Protein AF-U2KCH6-F1 (afdb_monomer)

Structure (mmCIF, N/CA/C/O backbone):
data_AF-U2KCH6-F1
#
_entry.id   AF-U2KCH6-F1
#
loop_
_atom_site.group_PDB
_atom_site.id
_atom_site.type_symbol
_atom_site.label_atom_id
_atom_site.label_alt_id
_atom_site.label_comp_id
_atom_site.label_asym_id
_atom_site.label_entity_id
_atom_site.label_seq_id
_atom_site.pdbx_PDB_ins_code
_atom_site.Cartn_x
_atom_site.Cartn_y
_atom_site.Cartn_z
_atom_site.occupancy
_atom_site.B_iso_or_equiv
_atom_site.auth_seq_id
_atom_site.auth_comp_id
_atom_site.auth_asym_id
_atom_site.auth_atom_id
_atom_site.pdbx_PDB_model_num
ATOM 1 N N . THR A 1 1 ? -45.257 17.065 58.591 1.00 43.72 1 THR A N 1
ATOM 2 C CA . THR A 1 1 ? -44.491 15.846 58.900 1.00 43.72 1 THR A CA 1
ATOM 3 C C . THR A 1 1 ? -43.276 15.874 57.996 1.00 43.72 1 THR A C 1
ATOM 5 O O . THR A 1 1 ? -43.458 15.712 56.801 1.00 43.72 1 THR A O 1
ATOM 8 N N . THR A 1 2 ? -42.134 16.442 58.408 1.00 46.31 2 THR A N 1
ATOM 9 C CA . THR A 1 2 ? -41.209 15.954 59.465 1.00 46.31 2 THR A CA 1
ATOM 10 C C . THR A 1 2 ? -40.692 14.577 59.038 1.00 46.31 2 THR A C 1
ATOM 12 O O . THR A 1 2 ? -41.509 13.679 58.913 1.00 46.31 2 THR A O 1
ATOM 15 N N . GLU A 1 3 ? -39.438 14.402 58.618 1.00 50.09 3 GLU A N 1
ATOM 16 C CA . GLU A 1 3 ? -38.225 14.465 59.450 1.00 50.09 3 GLU A CA 1
ATOM 17 C C . GLU A 1 3 ? -36.970 14.972 58.703 1.00 50.09 3 GLU A C 1
ATOM 19 O O . GLU A 1 3 ? -36.634 14.510 57.617 1.00 50.09 3 GLU A O 1
ATOM 24 N N . ALA A 1 4 ? -36.246 15.884 59.355 1.00 51.53 4 ALA A N 1
ATOM 25 C CA . ALA A 1 4 ? -34.806 15.743 59.624 1.00 51.53 4 ALA A CA 1
ATOM 26 C C . ALA A 1 4 ? -34.678 14.993 60.983 1.00 51.53 4 ALA A C 1
ATOM 28 O O . ALA A 1 4 ? -35.702 14.968 61.676 1.00 51.53 4 ALA A O 1
ATOM 29 N N . PRO A 1 5 ? -33.527 14.444 61.450 1.00 61.44 5 PRO A N 1
ATOM 30 C CA . PRO A 1 5 ? -32.133 14.871 61.231 1.00 61.44 5 PRO A CA 1
ATOM 31 C C . PRO A 1 5 ? -31.169 13.665 61.012 1.00 61.44 5 PRO A C 1
ATOM 33 O O . PRO A 1 5 ? -31.605 12.541 60.805 1.00 61.44 5 PRO A O 1
ATOM 36 N N . THR A 1 6 ? -29.843 13.790 60.932 1.00 48.62 6 THR A N 1
ATOM 37 C CA . THR A 1 6 ? -28.953 13.735 62.106 1.00 48.62 6 THR A CA 1
ATOM 38 C C . THR A 1 6 ? -27.537 14.126 61.689 1.00 48.62 6 THR A C 1
ATOM 40 O O . THR A 1 6 ? -27.020 13.691 60.662 1.00 48.62 6 THR A O 1
ATOM 43 N N . GLU A 1 7 ? -26.945 14.969 62.520 1.00 60.91 7 GLU A N 1
ATOM 44 C CA . GLU A 1 7 ? -25.587 15.481 62.468 1.00 60.91 7 GLU A CA 1
ATOM 45 C C . GLU A 1 7 ? -24.547 14.381 62.711 1.00 60.91 7 GLU A C 1
ATOM 47 O O . GLU A 1 7 ? -24.753 13.469 63.511 1.00 60.91 7 GLU A O 1
ATOM 52 N N . THR A 1 8 ? -23.364 14.523 62.120 1.00 53.03 8 THR A N 1
ATOM 53 C CA . THR A 1 8 ? -22.133 14.066 62.770 1.00 53.03 8 THR A CA 1
ATOM 54 C C . THR A 1 8 ? -21.035 15.074 62.474 1.00 53.03 8 THR A C 1
ATOM 56 O O . THR A 1 8 ? -20.433 15.107 61.406 1.00 53.03 8 THR A O 1
ATOM 59 N N . THR A 1 9 ? -20.832 15.934 63.466 1.00 58.22 9 THR A N 1
ATOM 60 C CA . THR A 1 9 ? -19.604 16.688 63.696 1.00 58.22 9 THR A CA 1
ATOM 61 C C . THR A 1 9 ? -18.511 15.703 64.131 1.00 58.22 9 THR A C 1
ATOM 63 O O . THR A 1 9 ? -18.836 14.761 64.853 1.00 58.22 9 THR A O 1
ATOM 66 N N . THR A 1 10 ? -17.245 15.899 63.737 1.00 53.78 10 THR A N 1
ATOM 67 C CA . THR A 1 10 ? -16.057 15.784 64.621 1.00 53.78 10 THR A CA 1
ATOM 68 C C . THR A 1 10 ? -14.737 15.942 63.847 1.00 53.78 10 THR A C 1
ATOM 70 O O . THR A 1 10 ? -14.397 15.145 62.981 1.00 53.78 10 THR A O 1
ATOM 73 N N . ALA A 1 11 ? -14.003 16.968 64.293 1.00 53.25 11 ALA A N 1
ATOM 74 C CA . ALA A 1 11 ? -12.552 17.182 64.351 1.00 53.25 11 ALA A CA 1
ATOM 75 C C . ALA A 1 11 ? -11.704 17.304 63.069 1.00 53.25 11 ALA A C 1
ATOM 77 O O . ALA A 1 11 ? -11.305 16.341 62.422 1.00 53.25 11 ALA A O 1
ATOM 78 N N . VAL A 1 12 ? -11.286 18.553 62.856 1.00 54.56 12 VAL A N 1
ATOM 79 C CA . VAL A 1 12 ? -10.092 18.981 62.121 1.00 54.56 12 VAL A CA 1
ATOM 80 C C . VAL A 1 12 ? -8.797 18.508 62.799 1.00 54.56 12 VAL A C 1
ATOM 82 O O . VAL A 1 12 ? -8.700 18.532 64.028 1.00 54.56 12 VAL A O 1
ATOM 85 N N . PRO A 1 13 ? -7.753 18.221 62.009 1.00 63.50 13 PRO A N 1
ATOM 86 C CA . PRO A 1 13 ? -6.408 18.655 62.365 1.00 63.50 13 PRO A CA 1
ATOM 87 C C . PRO A 1 13 ? -5.888 19.706 61.372 1.00 63.50 13 PRO A C 1
ATOM 89 O O . PRO A 1 13 ? -5.857 19.503 60.160 1.00 63.50 13 PRO A O 1
ATOM 92 N N . VAL A 1 14 ? -5.471 20.847 61.926 1.00 55.38 14 VAL A N 1
ATOM 93 C CA . VAL A 1 14 ? -4.646 21.869 61.271 1.00 55.38 14 VAL A CA 1
ATOM 94 C C . VAL A 1 14 ? -3.268 21.271 60.998 1.00 55.38 14 VAL A C 1
ATOM 96 O O . VAL A 1 14 ? -2.587 20.858 61.935 1.00 55.38 14 VAL A O 1
ATOM 99 N N . MET A 1 15 ? -2.838 21.280 59.737 1.00 57.09 15 MET A N 1
ATOM 100 C CA . MET A 1 15 ? -1.422 21.194 59.388 1.00 57.09 15 MET A CA 1
ATOM 101 C C . MET A 1 15 ? -0.999 22.489 58.700 1.00 57.09 15 MET A C 1
ATOM 103 O O . MET A 1 15 ? -1.478 22.849 57.627 1.00 57.09 15 MET A O 1
ATOM 107 N N . THR A 1 16 ? -0.130 23.201 59.402 1.00 52.75 16 THR A N 1
ATOM 108 C CA . THR A 1 16 ? 0.588 24.402 58.991 1.00 52.75 16 THR A CA 1
ATOM 109 C C . THR A 1 16 ? 1.800 24.017 58.137 1.00 52.75 16 THR A C 1
ATOM 111 O O . THR A 1 16 ? 2.399 22.975 58.383 1.00 52.75 16 THR A O 1
ATOM 114 N N . THR A 1 17 ? 2.201 24.939 57.255 1.00 55.16 17 THR A N 1
ATOM 115 C CA . THR A 1 17 ? 3.585 25.158 56.783 1.00 55.16 17 THR A CA 1
ATOM 116 C C . THR A 1 17 ? 4.209 24.053 55.928 1.00 55.16 17 THR A C 1
ATOM 118 O O . THR A 1 17 ? 4.528 22.981 56.414 1.00 55.16 17 THR A O 1
ATOM 121 N N . GLU A 1 18 ? 4.499 24.349 54.661 1.00 50.94 18 GLU A N 1
ATOM 122 C CA . GLU A 1 18 ? 5.816 24.852 54.235 1.00 50.94 18 GLU A CA 1
ATOM 123 C C . GLU A 1 18 ? 5.818 24.997 52.708 1.00 50.94 18 GLU A C 1
ATOM 125 O O . GLU A 1 18 ? 5.463 24.075 51.978 1.00 50.94 18 GLU A O 1
ATOM 130 N N . ALA A 1 19 ? 6.192 26.177 52.223 1.00 59.84 19 ALA A N 1
ATOM 131 C CA . ALA A 1 19 ? 6.572 26.368 50.835 1.00 59.84 19 ALA A CA 1
ATOM 132 C C . ALA A 1 19 ? 8.100 26.337 50.770 1.00 59.84 19 ALA A C 1
ATOM 134 O O . ALA A 1 19 ? 8.728 27.206 51.377 1.00 59.84 19 ALA A O 1
ATOM 135 N N . PRO A 1 20 ? 8.696 25.428 49.987 1.00 59.41 20 PRO A N 1
ATOM 136 C CA . PRO A 1 20 ? 9.999 25.658 49.403 1.00 59.41 20 PRO A CA 1
ATOM 137 C C . PRO A 1 20 ? 9.814 25.984 47.919 1.00 59.41 20 PRO A C 1
ATOM 139 O O . PRO A 1 20 ? 9.272 25.205 47.134 1.00 59.41 20 PRO A O 1
ATOM 142 N N . ALA A 1 21 ? 10.259 27.181 47.550 1.00 57.62 21 ALA A N 1
ATOM 143 C CA . ALA A 1 21 ? 10.680 27.487 46.194 1.00 57.62 21 ALA A CA 1
ATOM 144 C C . ALA A 1 21 ? 11.855 26.579 45.821 1.00 57.62 21 ALA A C 1
ATOM 146 O O . ALA A 1 21 ? 12.704 26.393 46.683 1.00 57.62 21 ALA A O 1
ATOM 147 N N . GLU A 1 22 ? 11.897 26.073 44.579 1.00 51.34 22 GLU A N 1
ATOM 148 C CA . GLU A 1 22 ? 13.066 25.549 43.833 1.00 51.34 22 GLU A CA 1
ATOM 149 C C . GLU A 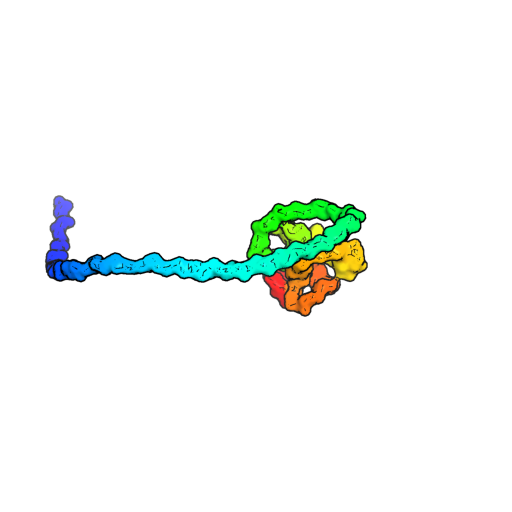1 22 ? 12.560 24.635 42.690 1.00 51.34 22 GLU A C 1
ATOM 151 O O . GLU A 1 22 ? 11.551 23.962 42.847 1.00 51.34 22 GLU A O 1
ATOM 156 N N . THR A 1 23 ? 13.111 24.542 41.481 1.00 51.41 23 THR A N 1
ATOM 157 C CA . THR A 1 23 ? 14.228 25.191 40.790 1.00 51.41 23 THR A CA 1
ATOM 158 C C . THR A 1 23 ? 13.991 24.946 39.295 1.00 51.41 23 THR A C 1
ATOM 160 O O . THR A 1 23 ? 13.548 23.873 38.880 1.00 51.41 23 THR A O 1
ATOM 163 N N . THR A 1 24 ? 14.336 25.920 38.462 1.00 55.44 24 THR A N 1
ATOM 164 C CA . THR A 1 24 ? 14.522 25.746 37.019 1.00 55.44 24 THR A CA 1
ATOM 165 C C . THR A 1 24 ? 15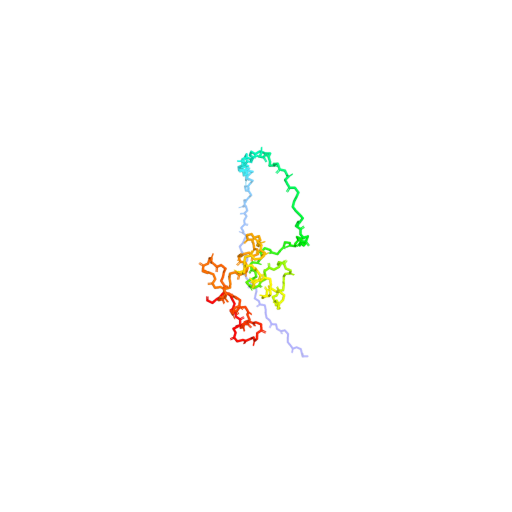.531 24.629 36.746 1.00 55.44 24 THR A C 1
ATOM 167 O O . THR A 1 24 ? 16.692 24.755 37.121 1.00 55.44 24 THR A O 1
ATOM 170 N N . THR A 1 25 ? 15.124 23.578 36.032 1.00 53.16 25 THR A N 1
ATOM 171 C CA . THR A 1 25 ? 16.057 22.659 35.366 1.00 53.16 25 THR A CA 1
ATOM 172 C C . THR A 1 25 ? 15.826 22.758 33.866 1.00 53.16 25 THR A C 1
ATOM 174 O O . THR A 1 25 ? 14.818 22.295 33.337 1.00 53.16 25 THR A O 1
ATOM 177 N N . ALA A 1 26 ? 16.757 23.428 33.191 1.00 55.41 26 ALA A N 1
ATOM 178 C CA . ALA A 1 26 ? 16.834 23.476 31.742 1.00 55.41 26 ALA A CA 1
ATOM 179 C C . ALA A 1 26 ? 17.132 22.068 31.205 1.00 55.41 26 ALA A C 1
ATOM 181 O O . ALA A 1 26 ? 18.132 21.452 31.576 1.00 55.41 26 ALA A O 1
ATOM 182 N N . ALA A 1 27 ? 16.262 21.562 30.334 1.00 63.62 27 ALA A N 1
ATOM 183 C CA . ALA A 1 27 ? 16.521 20.343 29.582 1.00 63.62 27 ALA A CA 1
ATOM 184 C C . ALA A 1 27 ? 17.719 20.555 28.632 1.00 63.62 27 ALA A C 1
ATOM 186 O O . ALA A 1 27 ? 17.847 21.636 28.045 1.00 63.62 27 ALA A O 1
ATOM 187 N N . PRO A 1 28 ? 18.589 19.551 28.436 1.00 61.06 28 PRO A N 1
ATOM 188 C CA . PRO A 1 28 ? 19.665 19.646 27.463 1.00 61.06 28 PRO A CA 1
ATOM 189 C C . PRO A 1 28 ? 19.072 19.659 26.048 1.00 61.06 28 PRO A C 1
ATOM 191 O O . PRO A 1 28 ? 18.550 18.653 25.568 1.00 61.06 28 PRO A O 1
ATOM 194 N N . ALA A 1 29 ? 19.165 20.803 25.367 1.00 57.31 29 ALA A N 1
ATOM 195 C CA . ALA A 1 29 ? 18.928 20.893 23.933 1.00 57.31 29 ALA A CA 1
ATOM 196 C C . ALA A 1 29 ? 20.020 20.091 23.216 1.00 57.31 29 ALA A C 1
ATOM 198 O O 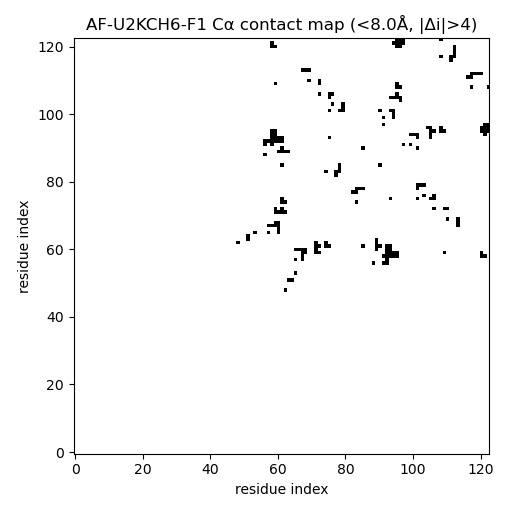. ALA A 1 29 ? 21.171 20.516 23.112 1.00 57.31 29 ALA A O 1
ATOM 199 N N . THR A 1 30 ? 19.665 18.888 22.776 1.00 54.62 30 THR A N 1
ATOM 200 C CA . THR A 1 30 ? 20.536 18.025 21.986 1.00 54.62 30 THR A CA 1
ATOM 201 C C . THR A 1 30 ? 20.641 18.598 20.579 1.00 54.62 30 THR A C 1
ATOM 203 O O . THR A 1 30 ? 19.652 18.791 19.874 1.00 54.62 30 THR A O 1
ATOM 206 N N . THR A 1 31 ? 21.869 18.897 20.184 1.00 52.09 31 THR A N 1
ATOM 207 C CA . THR A 1 31 ? 22.271 19.263 18.833 1.00 52.09 31 THR A CA 1
ATOM 208 C C . THR A 1 31 ? 22.102 18.071 17.894 1.00 52.09 31 THR A C 1
ATOM 210 O O . THR A 1 31 ? 22.742 17.038 18.072 1.00 52.09 31 THR A O 1
ATOM 213 N N . VAL A 1 32 ? 21.294 18.229 16.843 1.00 63.03 32 VAL A N 1
ATOM 214 C CA . VAL A 1 32 ? 21.339 17.343 15.673 1.00 63.03 32 VAL A CA 1
ATOM 215 C C . VAL A 1 32 ? 21.809 18.154 14.473 1.00 63.03 32 VAL A C 1
ATOM 217 O O . VAL A 1 32 ? 21.049 18.843 13.796 1.00 63.03 32 VAL A O 1
ATOM 220 N N . THR A 1 33 ? 23.115 18.072 14.235 1.00 53.28 33 THR A N 1
ATOM 221 C CA . THR A 1 33 ? 23.763 18.457 12.984 1.00 53.28 33 THR A CA 1
ATOM 222 C C . THR A 1 33 ? 23.257 17.537 11.879 1.00 53.28 33 THR A C 1
ATOM 224 O O . THR A 1 33 ? 23.613 16.361 11.851 1.00 53.28 33 THR A O 1
ATOM 227 N N . THR A 1 34 ? 22.461 18.061 10.948 1.00 52.56 34 THR A N 1
ATOM 228 C CA . THR A 1 34 ? 22.131 17.338 9.712 1.00 52.56 34 THR A CA 1
ATOM 229 C C . THR A 1 34 ? 22.861 18.011 8.560 1.00 52.56 34 THR A C 1
ATOM 231 O O . THR A 1 34 ? 22.577 19.152 8.197 1.00 52.56 34 THR A O 1
ATOM 234 N N . ALA A 1 35 ? 23.866 17.314 8.037 1.00 58.34 35 ALA A N 1
ATOM 235 C CA . ALA A 1 35 ? 24.659 17.735 6.897 1.00 58.34 35 ALA A CA 1
ATOM 236 C C . ALA A 1 35 ? 23.764 17.900 5.657 1.00 58.34 35 ALA A C 1
ATOM 238 O O . ALA A 1 35 ? 23.080 16.966 5.235 1.00 58.34 35 ALA A O 1
ATOM 239 N N . ALA A 1 36 ? 23.789 19.095 5.065 1.00 53.34 36 ALA A N 1
ATOM 240 C CA . ALA A 1 36 ? 23.135 19.390 3.799 1.00 53.34 36 ALA A CA 1
ATOM 241 C C . ALA A 1 36 ? 23.808 18.588 2.672 1.00 53.34 36 ALA A C 1
ATOM 243 O O . ALA A 1 36 ? 24.843 18.979 2.132 1.00 53.34 36 ALA A O 1
ATOM 244 N N . THR A 1 37 ? 23.207 17.454 2.312 1.00 47.59 37 THR A N 1
ATOM 245 C CA . THR A 1 37 ? 23.570 16.715 1.104 1.00 47.59 37 THR A CA 1
ATOM 246 C C . THR A 1 37 ? 22.822 17.337 -0.068 1.00 47.59 37 THR A C 1
ATOM 248 O O . THR A 1 37 ? 21.604 17.232 -0.190 1.00 47.59 37 THR A O 1
ATOM 251 N N . LYS A 1 38 ? 23.572 18.020 -0.931 1.00 56.97 38 LYS A N 1
ATOM 252 C CA . LYS A 1 38 ? 23.126 18.544 -2.222 1.00 56.97 38 LYS A CA 1
ATOM 253 C C . LYS A 1 38 ? 22.796 17.369 -3.151 1.00 56.97 38 LYS A C 1
ATOM 255 O O . LYS A 1 38 ? 23.689 16.823 -3.792 1.00 56.97 38 LYS A O 1
ATOM 260 N N . ALA A 1 39 ? 21.526 16.974 -3.210 1.00 54.47 39 ALA A N 1
ATOM 261 C CA . ALA A 1 39 ? 21.031 15.986 -4.163 1.00 54.47 39 ALA A CA 1
ATOM 262 C C . ALA A 1 39 ? 20.566 16.680 -5.453 1.00 54.47 39 ALA A C 1
ATOM 264 O O . ALA A 1 39 ? 19.670 17.522 -5.456 1.00 54.47 39 ALA A O 1
ATOM 265 N N . THR A 1 40 ? 21.221 16.326 -6.552 1.00 48.56 40 THR A N 1
ATOM 266 C CA . THR A 1 40 ? 20.919 16.735 -7.924 1.00 48.56 40 THR A CA 1
ATOM 267 C C . THR A 1 40 ? 19.538 16.215 -8.338 1.00 48.56 40 THR A C 1
ATOM 269 O O . THR A 1 40 ? 19.308 15.009 -8.386 1.00 48.56 40 THR A O 1
ATOM 272 N N . THR A 1 41 ? 18.612 17.117 -8.657 1.00 41.03 41 THR A N 1
ATOM 273 C CA . THR A 1 41 ? 17.256 16.801 -9.117 1.00 41.03 41 THR A CA 1
ATOM 274 C C . THR A 1 41 ? 17.255 16.384 -10.590 1.00 41.03 41 THR A C 1
ATOM 276 O O . THR A 1 41 ? 17.329 17.213 -11.495 1.00 41.03 41 THR A O 1
ATOM 279 N N . LYS A 1 42 ? 17.121 15.078 -10.849 1.00 53.88 42 LYS A N 1
ATOM 280 C CA . LYS A 1 42 ? 16.658 14.561 -12.144 1.00 53.88 42 LYS A CA 1
ATOM 281 C C . LYS A 1 42 ? 15.131 14.529 -12.107 1.00 53.88 42 LYS A C 1
ATOM 283 O O . LYS A 1 42 ? 14.548 13.698 -11.416 1.00 53.88 42 LYS A O 1
ATOM 288 N N . ALA A 1 43 ? 14.495 15.457 -12.821 1.00 51.16 43 ALA A N 1
ATOM 289 C CA . ALA A 1 43 ? 13.043 15.533 -12.944 1.00 51.16 43 ALA A CA 1
ATOM 290 C C . ALA A 1 43 ? 12.484 14.203 -13.478 1.00 51.16 43 ALA A C 1
ATOM 292 O O . ALA A 1 43 ? 12.707 13.840 -14.631 1.00 51.16 43 ALA A O 1
ATOM 293 N N . THR A 1 44 ? 11.781 13.477 -12.613 1.00 45.81 44 THR A N 1
ATOM 294 C CA . THR A 1 44 ? 10.969 12.314 -12.970 1.00 45.81 44 THR A CA 1
ATOM 295 C C . THR A 1 44 ? 9.563 12.615 -12.481 1.00 45.81 44 THR A C 1
ATOM 297 O O . THR A 1 44 ? 9.369 12.948 -11.315 1.00 45.81 44 THR A O 1
ATOM 300 N N . THR A 1 45 ? 8.601 12.580 -13.396 1.00 57.91 45 THR A N 1
ATOM 301 C CA . THR A 1 45 ? 7.192 12.906 -13.173 1.00 57.91 45 THR A CA 1
ATOM 302 C C . THR A 1 45 ? 6.557 11.912 -12.200 1.00 57.91 45 THR A C 1
ATOM 304 O O . THR A 1 45 ? 6.054 10.869 -12.610 1.00 57.91 45 THR A O 1
ATOM 307 N N . THR A 1 46 ? 6.571 12.221 -10.905 1.00 41.16 46 THR A N 1
ATOM 308 C CA . THR A 1 46 ? 5.812 11.497 -9.881 1.00 41.16 46 THR A CA 1
ATOM 309 C C . THR A 1 46 ? 4.452 12.156 -9.678 1.00 41.16 46 THR A C 1
ATOM 311 O O . THR A 1 46 ? 4.328 13.340 -9.369 1.00 41.16 46 THR A O 1
ATOM 314 N N . LYS A 1 47 ? 3.406 11.357 -9.897 1.00 60.44 47 LYS A N 1
ATOM 315 C CA . LYS A 1 47 ? 2.010 11.663 -9.590 1.00 60.44 47 LYS A CA 1
ATOM 316 C C . LYS A 1 47 ? 1.910 12.101 -8.122 1.00 60.44 47 LYS A C 1
ATOM 318 O O . LYS A 1 47 ? 2.310 11.365 -7.228 1.00 60.44 47 LYS A O 1
ATOM 323 N N . LYS A 1 48 ? 1.387 13.308 -7.907 1.00 59.75 48 LYS A N 1
ATOM 324 C CA . LYS A 1 48 ? 1.077 13.896 -6.601 1.00 59.75 48 LYS A CA 1
ATOM 325 C C . LYS A 1 48 ? 0.080 12.995 -5.864 1.00 59.75 48 LYS A C 1
ATOM 327 O O . LYS A 1 48 ? -1.088 12.960 -6.244 1.00 59.75 48 LYS A O 1
ATOM 332 N N . THR A 1 49 ? 0.539 12.298 -4.832 1.00 49.91 49 THR A N 1
ATOM 333 C CA . THR A 1 49 ? -0.331 11.772 -3.777 1.00 49.91 49 THR A CA 1
ATOM 334 C C . THR A 1 49 ? -0.207 12.722 -2.597 1.00 49.91 49 THR A C 1
ATOM 336 O O . THR A 1 49 ? 0.898 13.080 -2.192 1.00 49.91 49 THR A O 1
ATOM 339 N N . SER A 1 50 ? -1.357 13.229 -2.165 1.00 55.84 50 SER A N 1
ATOM 340 C CA . SER A 1 50 ? -1.503 14.203 -1.094 1.00 55.84 50 SER A CA 1
ATOM 341 C C . SER A 1 50 ? -0.882 13.698 0.201 1.00 55.84 50 SER A C 1
ATOM 343 O O . SER A 1 50 ? -1.119 12.578 0.629 1.00 55.84 50 SER A O 1
ATOM 345 N N . GLU A 1 51 ? -0.112 14.574 0.824 1.00 59.09 51 GLU A N 1
ATOM 346 C CA . GLU A 1 51 ? 0.424 14.420 2.165 1.00 59.09 51 GLU A CA 1
ATOM 347 C C . GLU A 1 51 ? -0.718 14.673 3.162 1.00 59.09 51 GLU A C 1
ATOM 349 O O . GLU A 1 51 ? -1.222 15.794 3.261 1.00 59.09 51 GLU A O 1
ATOM 354 N N . VAL A 1 52 ? -1.170 13.627 3.859 1.00 53.75 52 VAL A N 1
ATOM 355 C CA . VAL A 1 52 ? -2.019 13.747 5.052 1.00 53.75 52 VAL A CA 1
ATOM 356 C C . VAL A 1 52 ? -1.312 13.012 6.192 1.00 53.75 52 VAL A C 1
ATOM 358 O O . VAL A 1 52 ? -1.020 11.824 6.060 1.00 53.75 52 VAL A O 1
ATOM 361 N N . PRO A 1 53 ? -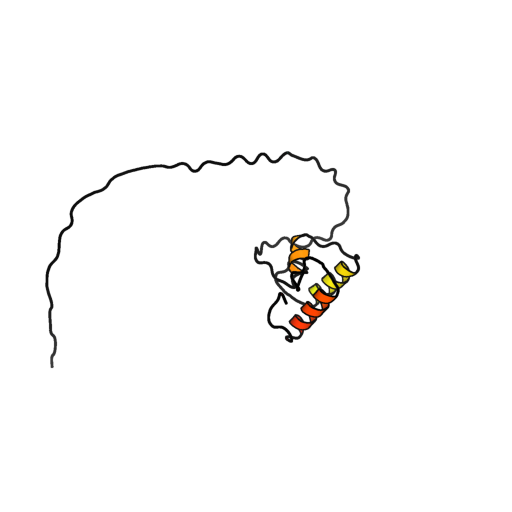0.999 13.688 7.312 1.00 59.09 53 PRO A N 1
ATOM 362 C CA . PRO A 1 53 ? -0.347 13.054 8.440 1.00 59.09 53 PRO A CA 1
ATOM 363 C C . PRO A 1 53 ? -1.400 12.281 9.239 1.00 59.09 53 PRO A C 1
ATOM 365 O O . PRO A 1 53 ? -2.094 12.850 10.078 1.00 59.09 53 PRO A O 1
ATOM 368 N N . SER A 1 54 ? -1.523 10.980 8.989 1.00 50.44 54 SER A N 1
ATOM 369 C CA . SER A 1 54 ? -2.095 10.054 9.966 1.00 50.44 54 SER A CA 1
ATOM 370 C C . SER A 1 54 ? -0.971 9.145 10.431 1.00 50.44 54 SER A C 1
ATOM 372 O O . SER A 1 54 ? -0.582 8.199 9.757 1.00 50.44 54 SER A O 1
ATOM 374 N N . SER A 1 55 ? -0.396 9.469 11.584 1.00 53.34 55 SER A N 1
ATOM 375 C CA . SER A 1 55 ? 0.670 8.721 12.259 1.00 53.34 55 SER A CA 1
ATOM 376 C C . SER A 1 55 ? 0.188 7.387 12.855 1.00 53.34 55 SER A C 1
ATOM 378 O O . SER A 1 55 ? 0.713 6.929 13.868 1.00 53.34 55 SER A O 1
ATOM 380 N N . THR A 1 56 ? -0.802 6.755 12.225 1.00 61.84 56 THR A N 1
ATOM 381 C CA . THR A 1 56 ? -1.317 5.433 12.584 1.00 61.84 56 THR A CA 1
ATOM 382 C C . THR A 1 56 ? -1.152 4.543 11.359 1.00 61.84 56 THR A C 1
ATOM 384 O O . THR A 1 56 ? -1.774 4.805 10.334 1.00 61.84 56 THR A O 1
ATOM 387 N N . VAL A 1 57 ? -0.281 3.535 11.450 1.00 75.81 57 VAL A N 1
ATOM 388 C CA . VAL A 1 57 ? -0.089 2.527 10.395 1.00 75.81 57 VAL A CA 1
ATOM 389 C C . VAL A 1 57 ? -1.434 1.848 10.160 1.00 75.81 57 VAL A C 1
ATOM 391 O O . VAL A 1 57 ? -1.962 1.194 11.061 1.00 75.81 57 VAL A O 1
ATOM 394 N N . LEU A 1 58 ? -2.011 2.059 8.979 1.00 87.44 58 LEU A N 1
ATOM 395 C CA . LEU A 1 58 ? -3.265 1.443 8.572 1.00 87.44 58 LEU A CA 1
ATOM 396 C C . LEU A 1 58 ? -2.931 0.343 7.573 1.00 87.44 58 LEU A C 1
ATOM 398 O O . LEU A 1 58 ? -2.708 0.604 6.394 1.00 87.44 58 LEU A O 1
ATOM 402 N N . TYR A 1 59 ? -2.847 -0.888 8.069 1.00 87.56 59 TYR A N 1
ATOM 403 C CA . TYR A 1 59 ? -2.576 -2.040 7.219 1.00 87.56 59 TYR A CA 1
ATOM 404 C C . TYR A 1 59 ? -3.671 -2.183 6.158 1.00 87.56 59 TYR A C 1
ATOM 406 O O . TYR A 1 59 ? -4.862 -2.149 6.468 1.00 87.56 59 TYR A O 1
ATOM 414 N N . GLY A 1 6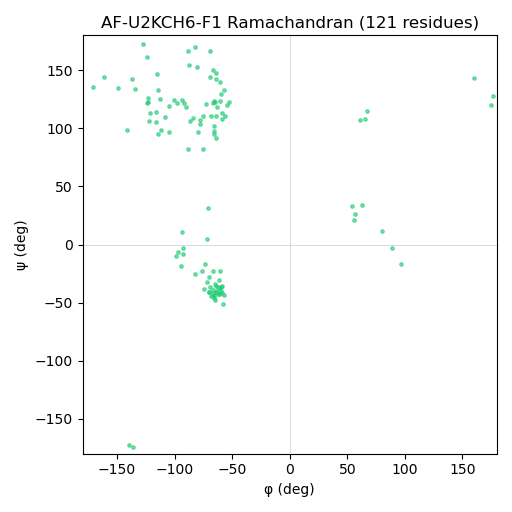0 ? -3.247 -2.311 4.906 1.00 88.81 60 GLY A N 1
ATOM 415 C CA . GLY A 1 60 ? -4.090 -2.293 3.719 1.00 88.81 60 GLY A CA 1
ATOM 416 C C . GLY A 1 60 ? -4.177 -0.941 3.007 1.00 88.81 60 GLY A C 1
ATOM 417 O O . GLY A 1 60 ? -4.554 -0.936 1.844 1.00 88.81 60 GLY A O 1
ATOM 418 N N . ASP A 1 61 ? -3.795 0.178 3.634 1.00 91.19 61 ASP A N 1
ATOM 419 C CA . ASP A 1 61 ? -3.829 1.517 3.017 1.00 91.19 61 ASP A CA 1
ATOM 420 C C . ASP A 1 61 ? -2.519 1.813 2.271 1.00 91.19 61 ASP A C 1
ATOM 422 O O . ASP A 1 61 ? -1.579 2.440 2.777 1.00 91.19 61 ASP A O 1
ATOM 426 N N . THR A 1 62 ? -2.434 1.306 1.047 1.00 90.31 62 THR A N 1
ATOM 427 C CA . THR A 1 62 ? -1.249 1.446 0.192 1.00 90.31 62 THR A CA 1
ATOM 428 C C . THR A 1 62 ? -1.117 2.835 -0.426 1.00 90.31 62 THR A C 1
ATOM 430 O O . THR A 1 62 ? -0.019 3.227 -0.836 1.00 90.31 62 THR A O 1
ATOM 433 N N . ASN A 1 63 ? -2.223 3.575 -0.536 1.00 90.06 63 ASN A N 1
ATOM 434 C CA . ASN A 1 63 ? -2.264 4.883 -1.176 1.00 90.06 63 ASN A CA 1
ATOM 435 C C . ASN A 1 63 ? -2.157 6.057 -0.167 1.00 90.06 63 ASN A C 1
ATOM 437 O O . ASN A 1 63 ? -1.955 7.194 -0.602 1.00 90.06 63 ASN A O 1
ATOM 441 N N . LEU A 1 64 ? -2.181 5.764 1.140 1.00 88.88 64 LEU A N 1
ATOM 442 C CA . LEU A 1 64 ? -2.113 6.692 2.274 1.00 88.88 64 LEU A CA 1
ATOM 443 C C . LEU A 1 64 ? -3.289 7.680 2.340 1.00 88.88 64 LEU A C 1
ATOM 445 O O . LEU A 1 64 ? -3.107 8.835 2.738 1.00 88.88 64 LEU A O 1
ATOM 449 N N . ASP A 1 65 ? -4.486 7.262 1.929 1.00 87.25 65 ASP A N 1
ATOM 450 C CA . ASP A 1 65 ? -5.691 8.099 1.951 1.00 87.25 65 ASP A CA 1
ATOM 451 C C . ASP A 1 65 ? -6.535 7.951 3.232 1.00 87.25 65 ASP A C 1
ATOM 453 O O . ASP A 1 65 ? -7.508 8.692 3.428 1.00 87.25 65 ASP A O 1
ATOM 457 N N . GLY A 1 66 ? -6.128 7.059 4.141 1.00 86.81 66 GLY A N 1
ATOM 458 C CA . GLY A 1 66 ? -6.798 6.786 5.410 1.00 86.81 66 GLY A CA 1
ATOM 459 C C . GLY A 1 66 ? -8.007 5.859 5.286 1.00 86.81 66 GLY A C 1
ATOM 460 O O . GLY A 1 66 ? -8.797 5.753 6.231 1.00 86.81 66 GLY A O 1
ATOM 461 N N . ARG A 1 67 ? -8.193 5.212 4.135 1.00 87.44 67 ARG A N 1
ATOM 462 C CA . ARG A 1 67 ? -9.194 4.176 3.888 1.00 87.44 67 ARG A CA 1
ATOM 463 C C . ARG A 1 67 ? -8.486 2.926 3.382 1.00 87.44 67 ARG A C 1
ATOM 465 O O . ARG A 1 67 ? -7.336 2.953 2.980 1.0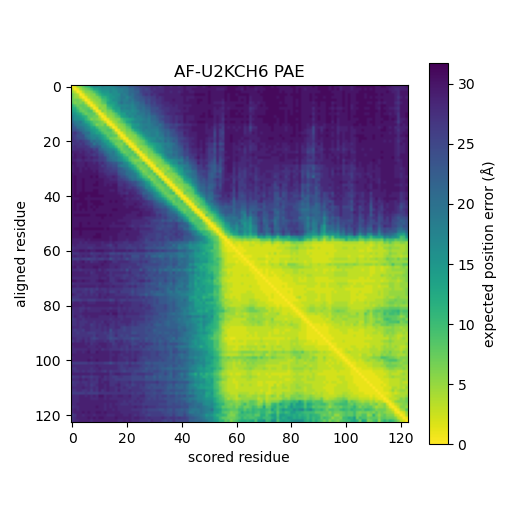0 87.44 67 ARG A O 1
ATOM 472 N N . VAL A 1 68 ? -9.192 1.809 3.478 1.00 89.00 68 VAL A N 1
ATOM 473 C CA . VAL A 1 68 ? -8.735 0.534 2.932 1.00 89.00 68 VAL A CA 1
ATOM 474 C C . VAL A 1 68 ? -9.811 0.078 1.967 1.00 89.00 68 VAL A C 1
ATOM 476 O O . VAL A 1 68 ? -10.907 -0.295 2.395 1.00 89.00 68 VAL A O 1
ATOM 479 N N . ASP A 1 69 ? -9.540 0.180 0.670 1.00 90.00 69 ASP A N 1
ATOM 480 C CA . ASP A 1 69 ? -10.495 -0.181 -0.372 1.00 90.00 69 ASP A CA 1
ATOM 481 C C . ASP A 1 69 ? -9.863 -1.000 -1.516 1.00 90.00 69 ASP A C 1
ATOM 483 O O . ASP A 1 69 ? -8.716 -1.446 -1.471 1.00 90.00 69 ASP A O 1
ATOM 487 N N . ILE A 1 70 ? -10.642 -1.276 -2.566 1.00 89.12 70 ILE A N 1
ATOM 488 C CA . ILE A 1 70 ? -10.156 -2.050 -3.717 1.00 89.12 70 ILE A CA 1
ATOM 489 C C . ILE A 1 70 ? -9.067 -1.308 -4.508 1.00 89.12 70 ILE A C 1
ATOM 491 O O . ILE A 1 70 ? -8.288 -1.939 -5.225 1.00 89.12 70 ILE A O 1
ATOM 495 N N . THR A 1 71 ? -9.003 0.023 -4.414 1.00 90.56 71 THR A N 1
ATOM 496 C CA . THR A 1 71 ? -7.957 0.810 -5.071 1.00 90.56 71 THR A CA 1
ATOM 497 C C . THR A 1 71 ? -6.596 0.486 -4.479 1.00 90.56 71 THR A C 1
ATOM 499 O O . THR A 1 71 ? -5.633 0.384 -5.245 1.00 90.56 71 THR A O 1
ATOM 502 N N . ASP A 1 72 ? -6.542 0.200 -3.177 1.00 89.56 72 ASP A N 1
ATOM 503 C CA . ASP A 1 72 ? -5.333 -0.266 -2.517 1.00 89.56 72 ASP A CA 1
ATOM 504 C C . ASP A 1 72 ? -4.910 -1.639 -3.007 1.00 89.56 72 ASP A C 1
ATOM 506 O O . ASP A 1 72 ? -3.766 -1.828 -3.401 1.00 89.56 72 ASP A O 1
ATOM 510 N N . ALA A 1 73 ? -5.843 -2.585 -3.110 1.00 89.44 73 ALA A N 1
ATOM 511 C CA . ALA A 1 73 ? -5.539 -3.911 -3.647 1.00 89.44 73 ALA A CA 1
ATOM 512 C C . ALA A 1 73 ? -5.010 -3.847 -5.092 1.00 89.44 73 ALA A C 1
ATOM 514 O O . ALA A 1 73 ? -4.106 -4.594 -5.479 1.00 89.44 73 ALA A O 1
ATOM 515 N N . VAL A 1 74 ? -5.533 -2.925 -5.906 1.00 90.88 74 VAL A N 1
ATOM 516 C CA . VAL A 1 74 ? -5.031 -2.695 -7.267 1.00 90.88 74 VAL A CA 1
ATOM 517 C C . VAL A 1 74 ? -3.650 -2.040 -7.247 1.00 90.88 74 VAL A C 1
ATOM 519 O O . VAL A 1 74 ? -2.798 -2.405 -8.061 1.00 90.88 74 VAL A O 1
ATOM 522 N N . LEU A 1 75 ? -3.410 -1.073 -6.361 1.00 91.38 75 LEU A N 1
ATOM 523 C CA . LEU A 1 75 ? -2.113 -0.412 -6.230 1.00 91.38 75 LEU A CA 1
ATOM 524 C C . LEU A 1 75 ? -1.042 -1.383 -5.716 1.00 91.38 75 LEU A C 1
ATOM 526 O O . LEU A 1 75 ? 0.050 -1.431 -6.282 1.00 91.38 75 LEU A O 1
ATOM 530 N N . LEU A 1 76 ? -1.393 -2.215 -4.740 1.00 90.88 76 LEU A N 1
ATOM 531 C CA . LEU A 1 76 ? -0.589 -3.307 -4.210 1.00 90.88 76 LEU A CA 1
ATOM 532 C C . LEU A 1 76 ? -0.210 -4.303 -5.308 1.00 90.88 76 LEU A C 1
ATOM 534 O O . LEU A 1 76 ? 0.972 -4.535 -5.537 1.00 90.88 76 LEU A O 1
ATOM 538 N N . ASN A 1 77 ? -1.177 -4.799 -6.086 1.00 90.56 77 ASN A N 1
ATOM 539 C CA . ASN A 1 77 ? -0.900 -5.692 -7.219 1.00 90.56 77 ASN A CA 1
ATOM 540 C C . ASN A 1 77 ? 0.032 -5.058 -8.262 1.00 90.56 77 ASN A C 1
ATOM 542 O O . ASN A 1 77 ? 0.874 -5.736 -8.851 1.00 90.56 77 ASN A O 1
ATOM 546 N N . LYS A 1 78 ? -0.084 -3.745 -8.491 1.00 91.19 78 LYS A N 1
ATOM 547 C CA . LYS A 1 78 ? 0.846 -3.018 -9.365 1.00 91.19 78 LYS A CA 1
ATOM 548 C C . LYS A 1 78 ? 2.244 -2.913 -8.760 1.00 91.19 78 LYS A C 1
ATOM 550 O O . LYS A 1 78 ? 3.218 -2.978 -9.508 1.00 91.19 78 LYS A O 1
ATOM 555 N N . ALA A 1 79 ? 2.351 -2.748 -7.446 1.00 89.06 79 ALA A N 1
ATOM 556 C CA . ALA A 1 79 ? 3.627 -2.709 -6.747 1.00 89.06 79 ALA A CA 1
ATOM 557 C C . ALA A 1 79 ? 4.325 -4.077 -6.749 1.00 89.06 79 ALA A C 1
ATOM 559 O O . ALA A 1 79 ? 5.496 -4.150 -7.109 1.00 89.06 79 ALA A O 1
ATOM 560 N N . VAL A 1 80 ? 3.589 -5.160 -6.477 1.00 87.75 80 VAL A N 1
ATOM 561 C CA . VAL A 1 80 ? 4.078 -6.551 -6.554 1.00 87.75 80 VAL A CA 1
ATOM 562 C C . VAL A 1 80 ? 4.533 -6.902 -7.975 1.00 87.75 80 VAL A C 1
ATOM 564 O O . VAL A 1 80 ? 5.563 -7.542 -8.173 1.00 87.75 80 VAL A O 1
ATOM 567 N N . ALA A 1 81 ? 3.826 -6.411 -8.997 1.00 87.69 81 ALA A N 1
ATOM 568 C CA . ALA A 1 81 ? 4.238 -6.542 -10.395 1.00 87.69 81 ALA A CA 1
ATOM 569 C C . ALA A 1 81 ? 5.448 -5.661 -10.782 1.00 87.69 81 ALA A C 1
ATOM 571 O O . ALA A 1 81 ? 5.802 -5.597 -11.959 1.00 87.69 81 ALA A O 1
ATOM 572 N N . ASN A 1 82 ? 6.067 -4.954 -9.828 1.00 85.38 82 ASN A N 1
ATOM 573 C CA . ASN A 1 82 ? 7.138 -3.975 -10.039 1.00 85.38 82 ASN A CA 1
ATOM 574 C C . ASN A 1 82 ? 6.771 -2.844 -11.022 1.00 85.38 82 ASN A C 1
ATOM 576 O O . ASN A 1 82 ? 7.647 -2.183 -11.578 1.00 85.38 82 ASN A O 1
ATOM 580 N N . ALA A 1 83 ? 5.476 -2.596 -11.243 1.00 88.19 83 ALA A N 1
ATOM 581 C CA . ALA A 1 83 ? 4.995 -1.542 -12.133 1.00 88.19 83 ALA A CA 1
ATOM 582 C C . ALA A 1 83 ? 4.965 -0.169 -11.444 1.00 88.19 83 ALA A C 1
ATOM 584 O O . ALA A 1 83 ? 5.029 0.864 -12.111 1.00 88.19 83 ALA A O 1
ATOM 585 N N . VAL A 1 84 ? 4.846 -0.150 -10.112 1.00 88.38 84 VAL A N 1
ATOM 586 C CA . VAL A 1 84 ? 4.830 1.065 -9.288 1.00 88.38 84 VAL A CA 1
ATOM 587 C C . VAL A 1 84 ? 5.747 0.869 -8.087 1.00 88.38 84 VAL A C 1
ATOM 589 O O . VAL A 1 84 ? 5.682 -0.149 -7.411 1.00 88.38 84 VAL A O 1
ATOM 592 N N . THR A 1 85 ? 6.585 1.859 -7.791 1.00 87.12 85 THR A N 1
ATOM 593 C CA . THR A 1 85 ? 7.380 1.874 -6.559 1.00 87.12 85 THR A CA 1
ATOM 594 C C . THR A 1 85 ? 6.634 2.654 -5.484 1.00 87.12 85 THR A C 1
ATOM 596 O O . THR A 1 85 ? 6.274 3.812 -5.695 1.00 87.12 85 THR A O 1
ATOM 599 N N . LEU A 1 86 ? 6.409 2.019 -4.336 1.00 86.62 86 LEU A N 1
ATOM 600 C CA . LEU A 1 86 ? 5.763 2.632 -3.176 1.00 86.62 86 LEU A CA 1
ATOM 601 C C . LEU A 1 86 ? 6.785 3.351 -2.283 1.00 86.62 86 LEU A C 1
ATOM 603 O O . LEU A 1 86 ? 7.968 3.003 -2.262 1.00 86.62 86 LEU A O 1
ATOM 607 N N . SER A 1 87 ? 6.322 4.352 -1.531 1.00 87.69 87 SER A N 1
ATOM 608 C CA . SER A 1 87 ? 7.108 4.972 -0.457 1.00 87.69 87 SER A CA 1
ATOM 609 C C . SER A 1 87 ? 7.293 3.993 0.708 1.00 87.69 87 SER A C 1
ATOM 611 O O . SER A 1 87 ? 6.600 2.982 0.788 1.00 87.69 87 SER A O 1
ATOM 613 N N . SER A 1 88 ? 8.208 4.282 1.636 1.00 86.19 88 SER A N 1
ATOM 614 C CA . SER A 1 88 ? 8.429 3.437 2.819 1.00 86.19 88 SER A CA 1
ATOM 615 C C . SER A 1 88 ? 7.163 3.254 3.661 1.00 86.19 88 SER A C 1
ATOM 617 O O . SER A 1 88 ? 6.858 2.128 4.037 1.00 86.19 88 SER A O 1
ATOM 619 N N . ALA A 1 89 ? 6.407 4.332 3.894 1.00 87.75 89 ALA A N 1
ATOM 620 C CA . ALA A 1 89 ? 5.146 4.294 4.636 1.00 87.75 89 ALA A CA 1
ATOM 621 C C . ALA A 1 89 ? 4.078 3.465 3.908 1.00 87.75 89 ALA A C 1
ATOM 623 O O . ALA A 1 89 ? 3.481 2.574 4.501 1.00 87.75 89 ALA A O 1
ATOM 624 N N . ALA A 1 90 ? 3.901 3.697 2.602 1.00 88.56 90 ALA A N 1
ATOM 625 C CA . ALA A 1 90 ? 2.977 2.915 1.787 1.00 88.56 90 ALA A CA 1
ATOM 626 C C . ALA A 1 90 ? 3.357 1.429 1.780 1.00 88.56 90 ALA A C 1
ATOM 628 O O . ALA A 1 90 ? 2.479 0.585 1.889 1.00 88.56 90 ALA A O 1
ATOM 629 N N . ARG A 1 91 ? 4.655 1.098 1.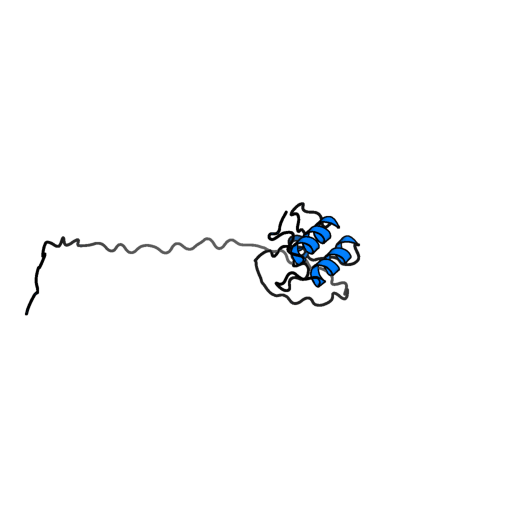716 1.00 88.19 91 ARG A N 1
ATOM 630 C CA . ARG A 1 91 ? 5.153 -0.282 1.836 1.00 88.19 91 ARG A CA 1
ATOM 631 C C . ARG A 1 91 ? 4.809 -0.909 3.182 1.00 88.19 91 ARG A C 1
ATOM 633 O O . ARG A 1 91 ? 4.404 -2.058 3.211 1.00 88.19 91 ARG A O 1
ATOM 640 N N . GLN A 1 92 ? 4.957 -0.156 4.267 1.00 88.81 92 GLN A N 1
ATOM 641 C CA . GLN A 1 92 ? 4.624 -0.619 5.614 1.00 88.81 92 GLN A CA 1
ATOM 642 C C . GLN A 1 92 ? 3.130 -0.902 5.772 1.00 88.81 92 GLN A C 1
ATOM 644 O O . GLN A 1 92 ? 2.761 -1.912 6.352 1.00 88.81 92 GLN A O 1
ATOM 649 N N . ASN A 1 93 ? 2.279 -0.047 5.207 1.00 88.88 93 ASN A N 1
ATOM 650 C CA . ASN A 1 93 ? 0.839 -0.283 5.189 1.00 88.88 93 ASN A CA 1
ATOM 651 C C . ASN A 1 93 ? 0.447 -1.419 4.230 1.00 88.88 93 ASN A C 1
ATOM 653 O O . ASN A 1 93 ? -0.520 -2.128 4.475 1.00 88.88 93 ASN A O 1
ATOM 657 N N . SER A 1 94 ? 1.184 -1.592 3.134 1.00 89.94 94 SER A N 1
ATOM 658 C CA . SER A 1 94 ? 0.943 -2.634 2.129 1.00 89.94 94 SER A CA 1
ATOM 659 C C . SER A 1 94 ? 1.255 -4.043 2.626 1.00 89.94 94 SER A C 1
ATOM 661 O O . SER A 1 94 ? 0.659 -4.993 2.130 1.00 89.94 94 SER A O 1
ATOM 663 N N . ASP A 1 95 ? 2.185 -4.163 3.570 1.00 90.06 95 ASP A N 1
ATOM 664 C CA . ASP A 1 95 ? 2.594 -5.418 4.197 1.00 90.06 95 ASP A CA 1
ATOM 665 C C . ASP A 1 95 ? 1.518 -5.871 5.197 1.00 90.06 95 ASP A C 1
ATOM 667 O O . ASP A 1 95 ? 1.559 -5.593 6.396 1.00 90.06 95 ASP A O 1
ATOM 671 N N . CYS A 1 96 ? 0.491 -6.522 4.658 1.00 87.56 96 CYS A N 1
ATOM 672 C CA . CYS A 1 96 ? -0.672 -6.997 5.397 1.00 87.56 96 CYS A CA 1
ATOM 673 C C . CYS A 1 96 ? -0.341 -8.221 6.264 1.00 87.56 96 CYS A C 1
ATOM 675 O O . CYS A 1 96 ? -1.116 -8.555 7.162 1.00 87.56 96 CYS A O 1
ATOM 677 N N . ARG A 1 97 ? 0.782 -8.894 5.995 1.00 85.56 97 ARG A N 1
ATOM 678 C CA . ARG A 1 97 ? 1.289 -10.048 6.754 1.00 85.56 97 ARG A CA 1
ATOM 679 C C . ARG A 1 97 ? 2.378 -9.694 7.765 1.00 85.56 97 ARG A C 1
ATOM 681 O O . ARG A 1 97 ? 2.748 -10.523 8.591 1.00 85.56 97 ARG A O 1
ATOM 688 N N . GLN A 1 98 ? 2.878 -8.465 7.716 1.00 85.44 98 GLN A N 1
ATOM 689 C CA . GLN A 1 98 ? 3.988 -7.983 8.528 1.00 85.44 98 GLN A CA 1
ATOM 690 C C . GLN A 1 98 ? 5.249 -8.869 8.419 1.00 85.44 98 GLN A C 1
ATOM 692 O O . GLN A 1 98 ? 5.987 -9.027 9.400 1.00 85.44 98 GLN A O 1
ATOM 697 N N . ASP A 1 99 ? 5.485 -9.468 7.248 1.00 86.06 99 ASP A N 1
ATOM 698 C CA . ASP A 1 99 ? 6.640 -10.338 6.984 1.00 86.06 99 ASP A CA 1
ATOM 699 C C . ASP A 1 99 ? 7.843 -9.573 6.397 1.00 86.06 99 ASP A C 1
ATOM 701 O O . ASP A 1 99 ? 8.959 -10.101 6.343 1.00 86.06 99 ASP A O 1
ATOM 705 N N . GLY A 1 100 ? 7.642 -8.296 6.058 1.00 84.62 100 GLY A N 1
ATOM 706 C CA . GLY A 1 100 ? 8.640 -7.388 5.511 1.00 84.62 100 GLY A CA 1
ATOM 707 C C . GLY A 1 100 ? 8.748 -7.404 3.985 1.00 84.62 100 GLY A C 1
ATOM 708 O O . GLY A 1 100 ? 9.510 -6.593 3.443 1.00 84.62 100 GLY A O 1
ATOM 709 N N . GLU A 1 101 ? 8.002 -8.264 3.287 1.00 86.75 101 GLU A N 1
ATOM 710 C CA . GLU A 1 101 ? 8.073 -8.453 1.839 1.00 86.75 101 GLU A CA 1
ATOM 711 C C . GLU A 1 101 ? 6.715 -8.215 1.173 1.00 86.75 101 GLU A C 1
ATOM 713 O O . GLU A 1 101 ? 5.725 -8.858 1.479 1.00 86.75 101 GLU A O 1
ATOM 718 N N . LEU A 1 102 ? 6.677 -7.326 0.175 1.00 87.19 102 LEU A N 1
ATOM 719 C CA . LEU A 1 102 ? 5.446 -7.085 -0.579 1.00 87.19 102 LEU A CA 1
ATOM 720 C C . LEU A 1 102 ? 5.225 -8.201 -1.600 1.00 87.19 102 LEU A C 1
ATOM 722 O O . LEU A 1 102 ? 5.888 -8.238 -2.642 1.00 87.19 102 LEU A O 1
ATOM 726 N N . THR A 1 103 ? 4.262 -9.076 -1.344 1.00 89.00 103 THR A N 1
ATOM 727 C CA . THR A 1 103 ? 3.970 -10.212 -2.220 1.00 89.00 103 THR A CA 1
ATOM 728 C C . THR A 1 103 ? 2.499 -10.281 -2.614 1.00 89.00 103 THR A C 1
ATOM 730 O O . THR A 1 103 ? 1.641 -9.536 -2.140 1.00 89.00 103 THR A O 1
ATOM 733 N N . SER A 1 104 ? 2.178 -11.190 -3.537 1.00 88.81 104 SER A N 1
ATOM 734 C CA . SER A 1 104 ? 0.787 -11.470 -3.907 1.00 88.81 104 SER A CA 1
ATOM 735 C C . SER A 1 104 ? -0.042 -11.963 -2.718 1.00 88.81 104 SER A C 1
ATOM 737 O O . SER A 1 104 ? -1.264 -11.832 -2.746 1.00 88.81 104 SER A O 1
ATOM 739 N N . ASP A 1 105 ? 0.600 -12.511 -1.681 1.00 89.69 105 ASP A N 1
ATOM 740 C CA . ASP A 1 105 ? -0.090 -12.966 -0.479 1.00 89.69 105 ASP A CA 1
ATOM 741 C C . ASP A 1 105 ? -0.701 -11.784 0.278 1.00 89.69 105 ASP A C 1
ATOM 743 O O . ASP A 1 105 ? -1.854 -11.881 0.694 1.00 89.69 105 ASP A O 1
ATOM 747 N N . ASP A 1 106 ? -0.017 -10.637 0.359 1.00 89.25 106 ASP A N 1
ATOM 748 C CA . ASP A 1 106 ? -0.586 -9.414 0.941 1.00 89.25 106 ASP A CA 1
ATOM 749 C C . ASP A 1 106 ? -1.843 -8.969 0.202 1.00 89.25 106 ASP A C 1
ATOM 751 O O . ASP A 1 106 ? -2.849 -8.626 0.820 1.00 89.25 106 ASP A O 1
ATOM 755 N N . ALA A 1 107 ? -1.828 -9.038 -1.133 1.00 88.12 107 ALA A N 1
ATOM 756 C CA . ALA A 1 107 ? -2.991 -8.699 -1.946 1.00 88.12 107 ALA A CA 1
ATOM 757 C C . ALA A 1 107 ? -4.165 -9.655 -1.696 1.00 88.12 107 ALA A C 1
ATOM 759 O O . ALA A 1 107 ? -5.323 -9.232 -1.689 1.00 88.12 107 ALA A O 1
ATOM 760 N N . VAL A 1 108 ? -3.883 -10.938 -1.462 1.00 89.06 108 VAL A N 1
ATOM 761 C CA . VAL A 1 108 ? -4.898 -11.936 -1.115 1.00 89.06 108 VAL A CA 1
ATOM 762 C C . VAL A 1 108 ? -5.447 -11.689 0.293 1.00 89.06 108 VAL A C 1
ATOM 764 O O . VAL A 1 108 ? -6.659 -11.780 0.490 1.00 89.06 108 VAL A O 1
ATOM 767 N N . VAL A 1 109 ? -4.611 -11.342 1.276 1.00 89.81 109 VAL A N 1
ATOM 768 C CA . VAL A 1 109 ? -5.056 -10.986 2.639 1.00 89.81 109 VAL A CA 1
ATOM 769 C C . VAL A 1 109 ? -5.890 -9.702 2.624 1.00 89.81 109 VAL A C 1
ATOM 771 O O . VAL A 1 109 ? -6.973 -9.670 3.209 1.00 89.81 109 VAL A O 1
ATOM 774 N N . LEU A 1 110 ? -5.467 -8.686 1.874 1.00 88.62 110 LEU A N 1
ATOM 775 C CA . LEU A 1 110 ? -6.220 -7.448 1.694 1.00 88.62 110 LEU A CA 1
ATOM 776 C C . LEU A 1 110 ? -7.585 -7.696 1.034 1.00 88.62 110 LEU A C 1
ATOM 778 O O . LEU A 1 110 ? -8.602 -7.171 1.484 1.00 88.62 110 LEU A O 1
ATOM 782 N N . MET A 1 111 ? -7.650 -8.556 0.011 1.00 88.31 111 MET A N 1
ATOM 783 C CA . MET A 1 111 ? -8.925 -8.960 -0.590 1.00 88.31 111 MET A CA 1
ATOM 784 C C . MET A 1 111 ? -9.824 -9.710 0.398 1.00 88.31 111 MET A C 1
ATOM 786 O O . MET A 1 111 ? -11.024 -9.448 0.424 1.00 88.31 111 MET A O 1
ATOM 790 N N . GLN A 1 112 ? -9.269 -10.591 1.237 1.00 88.62 112 GLN A N 1
ATOM 791 C CA . GLN A 1 112 ? -10.017 -11.269 2.305 1.00 88.62 112 GLN A CA 1
ATOM 792 C C . GLN A 1 112 ? -10.572 -10.282 3.339 1.00 88.62 112 GLN A C 1
ATOM 794 O O . GLN A 1 112 ? -11.684 -10.481 3.831 1.00 88.62 112 GLN A O 1
ATOM 799 N N . PHE A 1 113 ? -9.830 -9.216 3.650 1.00 87.38 113 PHE A N 1
ATOM 800 C CA . PHE A 1 113 ? -10.280 -8.151 4.547 1.00 87.38 113 PHE A CA 1
ATOM 801 C C . PHE A 1 113 ? -11.448 -7.373 3.930 1.00 87.38 113 PHE A C 1
ATOM 803 O O . PHE A 1 113 ? -12.482 -7.184 4.569 1.00 87.38 113 PHE A O 1
ATOM 810 N N . LEU A 1 114 ? -11.340 -7.031 2.642 1.00 86.00 114 LEU A N 1
ATOM 811 C CA . LEU A 1 114 ? -12.392 -6.346 1.881 1.00 86.00 114 LEU A CA 1
ATOM 812 C C . LEU A 1 114 ? -13.695 -7.156 1.780 1.00 86.00 114 LEU A C 1
ATOM 814 O O . LEU A 1 114 ? -14.774 -6.569 1.709 1.00 86.00 114 LEU A O 1
ATOM 818 N N . VAL A 1 115 ? -13.620 -8.493 1.787 1.00 89.31 115 VAL A N 1
ATOM 819 C CA . VAL A 1 115 ? -14.804 -9.375 1.812 1.00 89.31 115 VAL A CA 1
ATOM 820 C C . VAL A 1 115 ? -15.231 -9.800 3.224 1.00 89.31 115 VAL A C 1
ATOM 822 O O . VAL A 1 115 ? -16.076 -10.683 3.364 1.00 89.31 115 V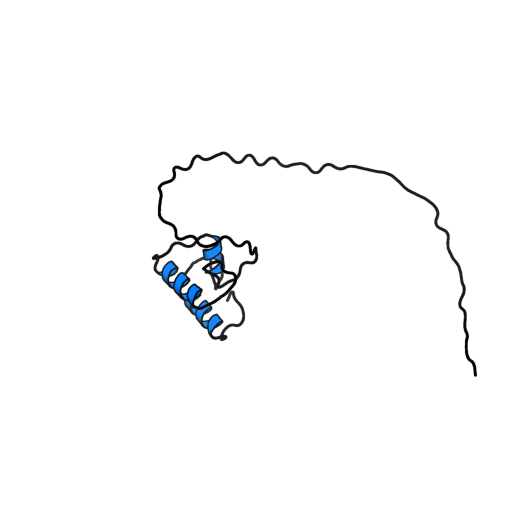AL A O 1
ATOM 825 N N . HIS A 1 116 ? -14.670 -9.184 4.270 1.00 84.12 116 HIS A N 1
ATOM 826 C CA . HIS A 1 116 ? -14.936 -9.487 5.683 1.00 84.12 116 HIS A CA 1
ATOM 827 C C . HIS A 1 116 ? -14.685 -10.951 6.095 1.00 84.12 116 HIS A C 1
ATOM 829 O O . HIS A 1 116 ? -15.281 -11.437 7.056 1.00 84.12 116 HIS A O 1
ATOM 835 N N . ILE A 1 117 ? -13.805 -11.670 5.393 1.00 83.94 117 ILE A N 1
ATOM 836 C CA . ILE A 1 117 ? -13.341 -12.996 5.832 1.00 83.94 117 ILE A CA 1
ATOM 837 C C . ILE A 1 117 ? -12.367 -12.842 7.003 1.00 83.94 117 ILE A C 1
ATOM 839 O O . ILE A 1 117 ? -12.401 -13.630 7.946 1.00 83.94 117 ILE A O 1
ATOM 843 N N . VAL A 1 118 ? -11.520 -11.810 6.954 1.00 78.19 118 VAL A N 1
ATOM 844 C CA . VAL A 1 118 ? -10.628 -11.428 8.052 1.00 78.19 118 VAL A CA 1
ATOM 845 C C . VAL A 1 118 ? -11.046 -10.061 8.582 1.00 78.19 118 VAL A C 1
ATOM 847 O O . VAL A 1 118 ? -11.308 -9.142 7.812 1.00 78.19 118 VAL A O 1
ATOM 850 N N . THR A 1 119 ? -11.147 -9.933 9.901 1.00 76.56 119 THR A N 1
ATOM 851 C CA . THR A 1 119 ? -11.641 -8.708 10.557 1.00 76.56 119 THR A CA 1
ATOM 852 C C . THR A 1 119 ? -10.507 -7.773 10.972 1.00 76.56 119 THR A C 1
ATOM 854 O O . THR A 1 119 ? -10.730 -6.589 11.215 1.00 76.56 119 THR A O 1
ATOM 857 N N . ASN A 1 120 ? -9.287 -8.306 11.052 1.00 72.81 120 ASN A N 1
ATOM 858 C CA . ASN A 1 120 ? -8.110 -7.607 11.536 1.00 72.81 120 ASN A CA 1
ATOM 859 C C . ASN A 1 120 ? -6.919 -7.923 10.631 1.00 72.81 120 ASN A C 1
ATOM 861 O O . ASN A 1 120 ? -6.750 -9.054 10.177 1.00 72.81 120 ASN A O 1
ATOM 865 N N . LEU A 1 121 ? -6.103 -6.900 10.424 1.00 74.19 121 LEU A N 1
ATOM 866 C CA . LEU A 1 121 ? -4.767 -6.969 9.856 1.00 74.19 121 LEU A CA 1
ATOM 867 C C . LEU A 1 121 ? -3.779 -6.525 10.951 1.00 74.19 121 LEU A C 1
ATOM 869 O O . LEU A 1 121 ? -4.145 -5.650 11.748 1.00 74.19 121 LEU A O 1
ATOM 873 N N . PRO A 1 122 ? -2.553 -7.071 11.010 1.00 79.12 122 PRO A N 1
ATOM 874 C CA . PRO A 1 122 ? -1.979 -8.093 10.128 1.00 79.12 122 PRO A CA 1
ATOM 875 C C . PRO A 1 122 ? -2.387 -9.538 10.495 1.00 79.12 122 PRO A C 1
ATOM 877 O O . PRO A 1 122 ? -2.993 -9.761 11.546 1.00 79.12 12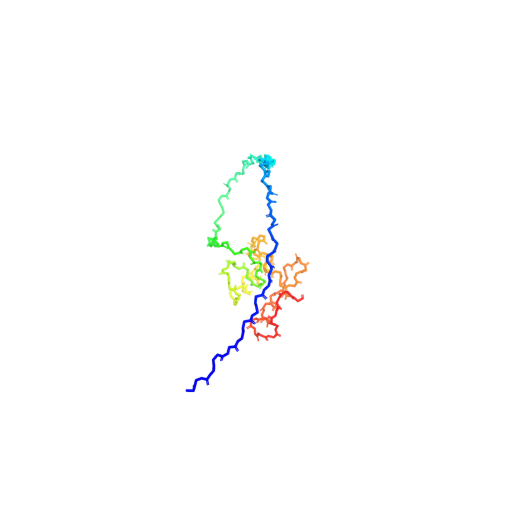2 PRO A O 1
ATOM 880 N N . GLN A 1 123 ? -2.071 -10.499 9.617 1.00 64.69 123 GLN A N 1
ATOM 881 C CA . GLN A 1 123 ? -2.263 -11.955 9.804 1.00 64.69 123 GLN A CA 1
ATOM 882 C C . GLN A 1 123 ? -0.937 -12.697 9.967 1.00 64.69 123 GLN A C 1
ATOM 884 O O . GLN A 1 123 ? 0.003 -12.365 9.215 1.00 64.69 123 GLN A O 1
#

InterPro domains:
  IPR002105 Dockerin type I repeat [PF00404] (59-114)
  IPR016134 Dockerin domain [PS51766] (55-123)
  IPR036439 Dockerin domain superfamily [G3DSA:1.10.1330.10] (54-123)
  IPR036439 Dockerin domain superfamily [SSF63446] (56-122)

pLDDT: mean 72.07, std 16.92, range [41.03, 91.38]

Mean predicted aligned error: 17.97 Å

Solvent-accessible surface area (backbone atoms only — not comparable to full-atom values): 8420 Å² total; per-residue (Å²): 134,87,81,86,86,84,87,81,88,85,82,87,81,90,81,80,88,85,88,80,89,86,77,93,77,83,76,84,83,77,84,78,88,75,82,86,76,88,74,84,85,76,93,67,96,71,82,89,70,75,89,63,94,66,99,59,90,46,61,34,18,38,75,53,80,87,55,71,54,70,66,22,43,53,51,44,50,34,33,55,67,68,75,42,87,72,52,73,66,24,47,59,9,40,27,26,52,70,79,85,62,77,44,71,63,24,39,52,51,42,51,33,39,76,71,64,76,37,93,67,72,64,95

Foldseek 3Di:
DDDDDDDDDDDDDDDDDDDDDDDDDDDDPDDDDDDDDDDDDDDDDDDDQDDDDDVDQAAQCLSPPPDHDVVSLVVLVCVQVVNDDGDPSSQSSLPQQNPSDRHVVSSVVSVCCNVVVDVDTRD

Sequence (123 aa):
TTEAPTETTTAVPVMTTEAPAETTTAAPATTVTTAATKATTKATTTKKTSEVPSSTVLYGDTNLDGRVDITDAVLLNKAVANAVTLSSAARQNSDCRQDGELTSDDAVVLMQFLVHIVTNLPQ

Organism: NCBI:txid411473

Radius of gyration: 29.45 Å; Cα contacts (8 Å, |Δi|>4): 106; chains: 1; bounding box: 69×40×78 Å

Nearest PDB structures (foldseek):
  2ccl-assembly2_D  TM=9.838E-01  e=2.288E-04  Acetivibrio thermocellus
  8x3a-assembly1_A  TM=9.373E-01  e=3.514E-04  Acetivibrio thermocellus DSM 1313
  4dh2-assembly2_D  TM=9.048E-01  e=2.750E-04  Acetivibrio thermocellus ATCC 27405
  8x39-assembly1_B  TM=9.388E-01  e=9.964E-04  Acetivibrio thermocellus DSM 1313
  1ohz-assembly1_B  TM=9.747E-01  e=3.004E-03  Acetivibrio thermocellus

Secondary structure (DSSP, 8-state):
-------------------------------------------------------S--TT-SS-SS---HHHHHHHHHHHTTSSPPPHHHHHHH-SS-SS---HHHHHHHHHHHTTS-SSS--